Protein AF-A0A2M7Y816-F1 (afdb_monomer)

Mean predicted aligned error: 6.17 Å

Nearest PDB structures (foldseek):
  4cgv-assembly3_C  TM=7.623E-01  e=1.327E+00  Homo sapiens
  3fp4-assembly1_A  TM=4.453E-01  e=4.994E-01  Saccharomyces cerevisiae
  6hpg-assembly1_A  TM=3.744E-01  e=6.551E-01  Arabidopsis thaliana
  6fdp-assembly1_A  TM=3.775E-01  e=1.401E+00  Homo sapiens
  8k17-assembly1_A  TM=4.734E-01  e=5.746E+00  Homo sapiens

pLDDT: mean 91.94, std 7.09, range [52.5, 98.5]

Foldseek 3Di:
DPDFPVVQLVVLQVQLVVCVVVVVLVSNLVSLVSNCVRPVLPLVQSLCVCCVSVNHPHDPDGRPSVVVSVCVVCVVCVVVCCCVVVVDCVLVVVLVVCPPVALDAEDDDPDPPPCSNVVSCVVSYPYD

Sequence (128 aa):
MSRIDEEALAEAYNRGLACEKAGDIDGAARAYAQVLRIDPDDRGGAAVRLAAMGRAPAPDRAPEAYVETLFDQHAEAFDTILVDQLGYRTPEDLRAALAGRGPFARLLDLGCGTGLTGAALADMTAHR

Solvent-accessible surface area (backbone atoms only — not comparable to full-atom values): 7380 Å² total; per-residue (Å²): 128,84,85,63,60,62,67,62,37,50,52,28,46,51,50,16,54,51,22,51,77,71,66,36,58,69,58,16,46,54,22,29,54,50,28,43,70,61,39,75,65,28,51,83,38,38,60,58,54,28,21,76,70,70,75,41,75,71,65,101,58,82,46,66,46,20,51,52,47,52,49,64,75,36,58,90,49,41,68,56,45,41,39,75,72,68,60,59,49,65,38,59,53,52,40,60,74,47,63,90,75,58,75,36,79,64,53,81,74,85,68,98,73,82,55,55,51,48,60,57,44,50,89,41,33,84,36,117

Radius of gyration: 21.6 Å; Cα contacts (8 Å, |Δi|>4): 130; chains: 1; bounding box: 42×38×52 Å

Structure (mmCIF, N/CA/C/O backbone):
data_AF-A0A2M7Y816-F1
#
_entry.id   AF-A0A2M7Y816-F1
#
loop_
_atom_site.group_PDB
_atom_site.id
_atom_site.type_symbol
_atom_site.label_atom_id
_atom_site.label_alt_id
_atom_site.label_comp_id
_atom_site.label_asym_id
_atom_site.label_entity_id
_atom_site.label_seq_id
_atom_site.pdbx_PDB_ins_code
_atom_site.Cartn_x
_atom_site.Cartn_y
_atom_site.Cartn_z
_atom_site.occupancy
_atom_site.B_iso_or_equiv
_atom_site.auth_seq_id
_atom_site.auth_comp_id
_atom_site.auth_asym_id
_atom_site.auth_atom_id
_atom_site.pdbx_PDB_model_num
ATOM 1 N N . MET A 1 1 ? 3.865 -25.016 -8.627 1.00 52.50 1 MET A N 1
ATOM 2 C CA . MET A 1 1 ? 4.291 -23.685 -9.107 1.00 52.50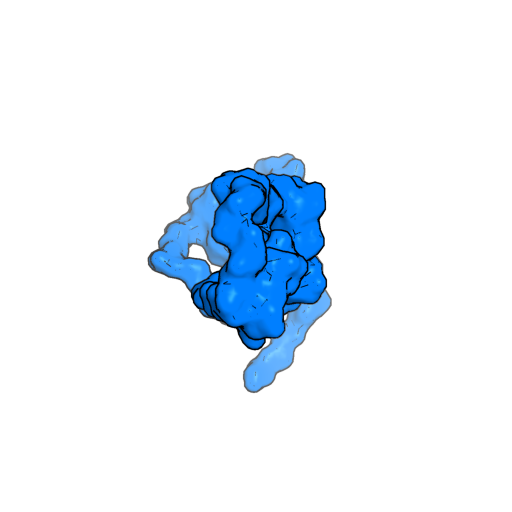 1 MET A CA 1
ATOM 3 C C . MET A 1 1 ? 5.712 -23.813 -9.621 1.00 52.50 1 MET A C 1
ATOM 5 O O . MET A 1 1 ? 6.513 -24.456 -8.952 1.00 52.50 1 MET A O 1
ATOM 9 N N . SER A 1 2 ? 5.994 -23.324 -10.832 1.00 57.56 2 SER A N 1
ATOM 10 C CA . SER A 1 2 ? 7.371 -23.279 -11.344 1.00 57.56 2 SER A CA 1
ATOM 11 C C . SER A 1 2 ? 8.207 -22.424 -10.394 1.00 57.56 2 SER A C 1
ATOM 13 O O . SER A 1 2 ? 7.728 -21.386 -9.940 1.00 57.56 2 SER A O 1
ATOM 15 N N . ARG A 1 3 ? 9.411 -22.875 -10.042 1.00 78.75 3 ARG A N 1
ATOM 16 C CA . ARG A 1 3 ? 10.306 -22.118 -9.165 1.00 78.75 3 ARG A CA 1
ATOM 17 C C . ARG A 1 3 ? 10.803 -20.902 -9.945 1.00 78.75 3 ARG A C 1
ATOM 19 O O . ARG A 1 3 ? 11.583 -21.061 -10.879 1.00 78.75 3 ARG A O 1
ATOM 26 N N . ILE A 1 4 ? 10.293 -19.726 -9.598 1.00 85.69 4 ILE A N 1
ATOM 27 C CA . ILE A 1 4 ? 10.750 -18.458 -10.164 1.00 85.69 4 ILE A CA 1
ATOM 28 C C . ILE A 1 4 ? 12.171 -18.201 -9.664 1.00 85.69 4 ILE A C 1
ATOM 30 O O . ILE A 1 4 ? 12.509 -18.514 -8.522 1.00 85.69 4 ILE A O 1
ATOM 34 N N . ASP A 1 5 ? 13.009 -17.664 -10.543 1.00 92.56 5 ASP A N 1
ATOM 35 C CA . ASP A 1 5 ? 14.321 -17.156 -10.168 1.00 92.56 5 ASP A CA 1
ATOM 36 C C . ASP A 1 5 ? 14.141 -15.794 -9.481 1.00 92.56 5 ASP A C 1
ATOM 38 O O . ASP A 1 5 ? 14.020 -14.758 -10.137 1.00 92.56 5 ASP A O 1
ATOM 42 N N . GLU A 1 6 ? 14.031 -15.821 -8.152 1.00 91.94 6 GLU A N 1
ATOM 43 C CA . GLU A 1 6 ? 13.783 -14.639 -7.318 1.00 91.94 6 GLU A CA 1
ATOM 44 C C . GLU A 1 6 ? 14.915 -13.609 -7.406 1.00 91.94 6 GLU A C 1
ATOM 46 O O . GLU A 1 6 ? 14.655 -12.405 -7.375 1.00 91.94 6 GLU A O 1
ATOM 51 N N . GLU A 1 7 ? 16.162 -14.059 -7.563 1.00 94.94 7 GLU A N 1
ATOM 52 C CA . GLU A 1 7 ? 17.315 -13.168 -7.694 1.00 94.94 7 GLU A CA 1
ATOM 53 C C . GLU A 1 7 ? 17.268 -12.441 -9.040 1.00 94.94 7 GLU A C 1
ATOM 55 O O . GLU A 1 7 ? 17.338 -11.209 -9.084 1.00 94.94 7 GLU A O 1
ATOM 60 N N . ALA A 1 8 ? 17.043 -13.176 -10.135 1.00 95.25 8 ALA A N 1
ATOM 61 C CA . ALA A 1 8 ? 16.895 -12.577 -11.458 1.00 95.25 8 ALA A CA 1
ATOM 62 C C . ALA A 1 8 ? 15.669 -11.652 -11.542 1.00 95.25 8 ALA A C 1
ATOM 64 O O . ALA A 1 8 ? 15.714 -10.617 -12.219 1.00 95.25 8 ALA A O 1
ATOM 65 N N . LEU A 1 9 ? 14.577 -12.006 -10.853 1.00 96.00 9 LEU A N 1
ATOM 66 C CA . LEU A 1 9 ? 13.374 -11.184 -10.746 1.00 96.00 9 LEU A CA 1
ATOM 67 C C . LEU A 1 9 ? 13.679 -9.856 -10.045 1.00 96.00 9 LEU A C 1
ATOM 69 O O . LEU A 1 9 ? 13.395 -8.791 -10.599 1.00 96.00 9 LEU A O 1
ATOM 73 N N . ALA A 1 10 ? 14.289 -9.914 -8.859 1.00 95.62 10 ALA A N 1
ATOM 74 C CA . ALA A 1 10 ? 14.647 -8.734 -8.080 1.00 95.62 10 ALA A CA 1
ATOM 75 C C . ALA A 1 10 ? 15.637 -7.839 -8.837 1.00 95.62 10 ALA A C 1
ATOM 77 O O . ALA A 1 10 ? 15.471 -6.619 -8.878 1.00 95.62 10 ALA A O 1
ATOM 78 N N . GLU A 1 11 ? 16.638 -8.426 -9.493 1.00 97.81 11 GLU A N 1
ATOM 79 C CA . GLU A 1 11 ? 17.608 -7.681 -10.291 1.00 97.81 11 GLU A CA 1
ATOM 80 C C . GLU A 1 11 ? 16.933 -6.962 -11.472 1.00 97.81 11 GLU A C 1
ATOM 82 O O . GLU A 1 11 ? 17.158 -5.769 -11.695 1.00 97.81 11 GLU A O 1
ATOM 87 N N . ALA A 1 12 ? 16.056 -7.652 -12.211 1.00 97.88 12 ALA A N 1
ATOM 88 C CA . ALA A 1 12 ? 15.301 -7.051 -13.307 1.00 97.88 12 ALA A CA 1
ATOM 89 C C . ALA A 1 12 ? 14.394 -5.912 -12.832 1.00 97.88 12 ALA A C 1
ATOM 91 O O . ALA A 1 12 ? 14.366 -4.854 -13.466 1.00 97.88 12 ALA A O 1
ATOM 92 N N . TYR A 1 13 ? 13.713 -6.099 -11.702 1.00 97.69 13 TYR A N 1
ATOM 93 C CA . TYR A 1 13 ? 12.843 -5.082 -11.125 1.00 97.69 13 TYR A CA 1
ATOM 94 C C . TYR A 1 13 ? 13.632 -3.848 -10.672 1.00 97.69 13 TYR A C 1
ATOM 96 O O . TYR A 1 13 ? 13.283 -2.719 -11.019 1.00 97.69 13 TYR A O 1
ATOM 104 N N . ASN A 1 14 ? 14.753 -4.048 -9.973 1.00 98.06 14 ASN A N 1
ATOM 105 C CA . ASN A 1 14 ? 15.618 -2.965 -9.504 1.00 98.06 14 ASN A CA 1
ATOM 106 C C . ASN A 1 14 ? 16.231 -2.164 -10.658 1.00 98.06 14 ASN A C 1
ATOM 108 O O . ASN A 1 14 ? 16.331 -0.939 -10.568 1.00 98.06 14 ASN A O 1
ATOM 112 N N . ARG A 1 15 ? 16.588 -2.820 -11.771 1.00 98.44 15 ARG A N 1
ATOM 113 C CA . ARG A 1 15 ? 16.995 -2.114 -12.998 1.00 98.44 15 ARG A CA 1
ATOM 114 C C . ARG A 1 15 ? 15.866 -1.243 -13.548 1.00 98.44 15 ARG A C 1
ATOM 116 O O . ARG A 1 15 ? 16.128 -0.108 -13.933 1.00 98.44 15 ARG A O 1
ATOM 123 N N . GLY A 1 16 ? 14.626 -1.737 -13.541 1.00 98.25 16 GLY A N 1
ATOM 124 C CA . GLY A 1 16 ? 13.446 -0.958 -13.929 1.00 98.25 16 GLY A CA 1
ATOM 125 C C . GLY A 1 16 ? 13.290 0.311 -13.094 1.00 98.25 16 GLY A C 1
ATOM 126 O O . GLY A 1 16 ? 13.218 1.407 -13.651 1.00 98.25 16 GLY A O 1
ATOM 127 N N . LEU A 1 17 ? 13.358 0.178 -11.767 1.00 97.94 17 LEU A N 1
ATOM 128 C CA . LEU A 1 17 ? 13.292 1.308 -10.833 1.00 97.94 17 LEU A CA 1
ATOM 129 C C . LEU A 1 17 ? 14.425 2.319 -11.049 1.00 97.94 17 LEU A C 1
ATOM 131 O O . LEU A 1 17 ? 14.197 3.530 -11.017 1.00 97.94 17 LEU A O 1
ATOM 135 N N . ALA A 1 18 ? 15.650 1.840 -11.273 1.00 98.44 18 ALA A N 1
ATOM 136 C CA . ALA A 1 18 ? 16.799 2.705 -11.521 1.00 98.44 18 ALA A CA 1
ATOM 137 C C . ALA A 1 18 ? 16.633 3.511 -12.819 1.00 98.44 18 ALA A C 1
ATOM 139 O O . ALA A 1 18 ? 16.882 4.718 -12.823 1.00 98.44 18 ALA A O 1
ATOM 140 N N . CYS A 1 19 ? 16.166 2.871 -13.895 1.00 98.38 19 CYS A N 1
ATOM 141 C CA . CYS A 1 19 ? 15.868 3.536 -15.162 1.00 98.38 19 CYS A CA 1
ATOM 142 C C . CYS A 1 19 ? 14.730 4.560 -15.025 1.00 98.38 19 CYS A C 1
ATOM 144 O O . CYS A 1 19 ? 14.888 5.683 -15.501 1.00 98.38 19 CYS A O 1
ATOM 146 N N . GLU A 1 20 ? 13.634 4.230 -14.324 1.00 96.88 20 GLU A N 1
ATOM 147 C CA . GLU A 1 20 ? 12.547 5.184 -14.039 1.00 96.88 20 GLU A CA 1
ATOM 148 C C . GLU A 1 20 ? 13.078 6.427 -13.321 1.00 96.88 20 GLU A C 1
ATOM 150 O O . GLU A 1 20 ? 12.828 7.556 -13.745 1.00 96.88 20 GLU A O 1
ATOM 155 N N . LYS A 1 21 ? 13.866 6.224 -12.260 1.00 97.00 21 LYS A N 1
ATOM 156 C CA . LYS A 1 21 ? 14.454 7.314 -11.476 1.00 97.00 21 LYS A CA 1
ATOM 157 C C . LYS A 1 21 ? 15.414 8.177 -12.300 1.00 97.00 21 LYS A C 1
ATOM 159 O O . LYS A 1 21 ? 15.538 9.370 -12.035 1.00 97.00 21 LYS A O 1
ATOM 164 N N . ALA A 1 22 ? 16.089 7.584 -13.283 1.00 97.38 22 ALA A N 1
ATOM 165 C CA . ALA A 1 22 ? 16.970 8.283 -14.215 1.00 97.38 22 ALA A CA 1
ATOM 166 C C . ALA A 1 22 ? 16.224 8.962 -15.383 1.00 97.38 22 ALA A C 1
ATOM 168 O O . ALA A 1 22 ? 16.850 9.683 -16.157 1.00 97.38 22 ALA A O 1
ATOM 169 N N . GLY A 1 23 ? 14.912 8.740 -15.532 1.00 96.69 23 GLY A N 1
ATOM 170 C CA . GLY A 1 23 ? 14.121 9.226 -16.666 1.00 96.69 23 GLY A CA 1
ATOM 171 C C . GLY A 1 23 ? 14.314 8.432 -17.966 1.00 96.69 23 GLY A C 1
ATOM 172 O O . GLY A 1 23 ? 13.781 8.829 -19.002 1.00 96.69 23 GLY A O 1
ATOM 173 N N . ASP A 1 24 ? 15.039 7.309 -17.937 1.00 97.88 24 ASP A N 1
ATOM 174 C CA . ASP A 1 24 ? 15.189 6.400 -19.080 1.00 97.88 24 ASP A CA 1
ATOM 175 C C . ASP A 1 24 ? 13.962 5.483 -19.186 1.00 97.88 24 ASP A C 1
ATOM 177 O O . ASP A 1 24 ? 13.967 4.323 -18.763 1.00 97.88 24 ASP A O 1
ATOM 181 N N . ILE A 1 25 ? 12.881 6.027 -19.746 1.00 97.56 25 ILE A N 1
ATOM 182 C CA . ILE A 1 25 ? 11.593 5.328 -19.866 1.00 97.56 25 ILE A CA 1
ATOM 183 C C . ILE A 1 25 ? 11.702 4.070 -20.735 1.00 97.56 25 ILE A C 1
ATOM 185 O O . ILE A 1 25 ? 11.066 3.056 -20.445 1.00 97.56 25 ILE A O 1
ATOM 189 N N . ASP A 1 26 ? 12.526 4.089 -21.783 1.00 97.56 26 ASP A N 1
ATOM 190 C CA . ASP A 1 26 ? 12.683 2.926 -22.659 1.00 97.56 26 ASP A CA 1
ATOM 191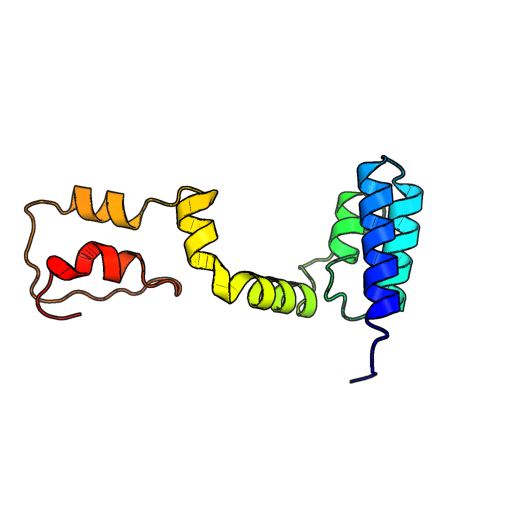 C C . ASP A 1 26 ? 13.522 1.827 -21.993 1.00 97.56 26 ASP A C 1
ATOM 193 O O . ASP A 1 26 ? 13.231 0.640 -22.162 1.00 97.56 26 ASP A O 1
ATOM 197 N N . GLY A 1 27 ? 14.538 2.198 -21.207 1.00 98.06 27 GLY A N 1
ATOM 198 C CA . GLY A 1 27 ? 15.265 1.272 -20.338 1.00 98.06 27 GLY A CA 1
ATOM 199 C C . GLY A 1 27 ? 14.366 0.635 -19.287 1.00 98.06 27 GLY A C 1
ATOM 200 O O . GLY A 1 27 ? 14.363 -0.592 -19.151 1.00 98.06 27 GLY A O 1
ATOM 201 N N . ALA A 1 28 ? 13.536 1.443 -18.625 1.00 98.44 28 ALA A N 1
ATOM 202 C CA . ALA A 1 28 ? 12.562 0.966 -17.652 1.00 98.44 28 ALA A CA 1
ATOM 203 C C . ALA A 1 28 ? 11.581 -0.022 -18.296 1.00 98.44 28 ALA A C 1
ATOM 205 O O . ALA A 1 28 ? 11.385 -1.125 -17.787 1.00 98.44 28 ALA A O 1
ATOM 206 N N . ALA A 1 29 ? 11.037 0.311 -19.470 1.00 98.19 29 ALA A N 1
ATOM 207 C CA . ALA A 1 29 ? 10.108 -0.558 -20.184 1.00 98.19 29 ALA A CA 1
ATOM 208 C C . ALA A 1 29 ? 10.723 -1.917 -20.554 1.00 98.19 29 ALA A C 1
ATOM 210 O O . ALA A 1 29 ? 10.088 -2.955 -20.364 1.00 98.19 29 ALA A O 1
ATOM 211 N N . ARG A 1 30 ? 11.979 -1.942 -21.025 1.00 98.31 30 ARG A N 1
ATOM 212 C CA . ARG A 1 30 ? 12.693 -3.202 -21.303 1.00 98.31 30 ARG A CA 1
ATOM 213 C C . ARG A 1 30 ? 12.900 -4.034 -20.037 1.00 98.31 30 ARG A C 1
ATOM 215 O O . ARG A 1 30 ? 12.736 -5.252 -20.079 1.00 98.31 30 ARG A O 1
ATOM 222 N N . ALA A 1 31 ? 13.243 -3.392 -18.923 1.00 98.50 31 ALA A N 1
ATOM 223 C CA . ALA A 1 31 ? 13.440 -4.073 -17.650 1.00 98.50 31 ALA A CA 1
ATOM 224 C C . ALA A 1 31 ? 12.128 -4.648 -17.088 1.00 98.50 31 ALA A C 1
ATOM 226 O O . ALA A 1 31 ? 12.103 -5.797 -16.664 1.00 98.50 31 ALA A O 1
ATOM 227 N N . TYR A 1 32 ? 11.010 -3.927 -17.162 1.00 98.31 32 TYR A N 1
ATOM 228 C CA . TYR A 1 32 ? 9.720 -4.474 -16.724 1.00 98.31 32 TYR A CA 1
ATOM 229 C C . TYR A 1 32 ? 9.162 -5.540 -17.665 1.00 98.31 32 TYR A C 1
ATOM 231 O O . TYR A 1 32 ? 8.565 -6.509 -17.203 1.00 98.31 32 TYR A O 1
ATOM 239 N N . ALA A 1 33 ? 9.424 -5.447 -18.971 1.00 97.56 33 ALA A N 1
ATOM 240 C CA . ALA A 1 33 ? 9.138 -6.551 -19.882 1.00 97.56 33 ALA A CA 1
ATOM 241 C C . ALA A 1 33 ? 9.939 -7.810 -19.499 1.00 97.56 33 ALA A C 1
ATOM 243 O O . ALA A 1 33 ? 9.414 -8.915 -19.576 1.00 97.56 33 ALA A O 1
ATOM 244 N N . GLN A 1 34 ? 11.188 -7.659 -19.036 1.00 97.88 34 GLN A N 1
ATOM 245 C CA . GLN A 1 34 ? 11.969 -8.770 -18.484 1.00 97.88 34 GLN A CA 1
ATOM 246 C C . GLN A 1 34 ? 11.312 -9.370 -17.239 1.00 97.88 34 GLN A C 1
ATOM 248 O O . GLN A 1 34 ? 11.229 -10.593 -17.148 1.00 97.88 34 GLN A O 1
ATOM 253 N N . VAL A 1 35 ? 10.844 -8.528 -16.311 1.00 98.00 35 VAL A N 1
ATOM 254 C CA . VAL A 1 35 ? 10.130 -8.963 -15.100 1.00 98.00 35 VAL A CA 1
ATOM 255 C C . VAL A 1 35 ? 8.945 -9.850 -15.475 1.00 98.00 35 VAL A C 1
ATOM 257 O O . VAL A 1 35 ? 8.883 -10.977 -15.002 1.00 98.00 35 VAL A O 1
ATOM 260 N N . LEU A 1 36 ? 8.094 -9.419 -16.411 1.00 96.69 36 LEU A N 1
ATOM 261 C CA . LEU A 1 36 ? 6.927 -10.194 -16.860 1.00 96.69 36 LEU A CA 1
ATOM 262 C C . LEU A 1 36 ? 7.282 -11.523 -17.549 1.00 96.69 36 LEU A C 1
ATOM 264 O O . LEU A 1 36 ? 6.463 -12.436 -17.599 1.00 96.69 36 LEU A O 1
ATOM 268 N N . ARG A 1 37 ? 8.496 -11.660 -18.101 1.00 96.38 37 ARG A N 1
ATOM 269 C CA . ARG A 1 37 ? 8.968 -12.950 -18.635 1.00 96.38 37 ARG A CA 1
ATOM 270 C C . ARG A 1 37 ? 9.445 -13.902 -17.542 1.00 96.38 37 ARG A C 1
ATOM 272 O O . ARG A 1 37 ? 9.393 -15.109 -17.757 1.00 96.38 37 ARG A O 1
ATOM 279 N N . ILE A 1 38 ? 9.982 -13.369 -16.444 1.00 96.44 38 ILE A N 1
ATOM 280 C CA . ILE A 1 38 ? 10.483 -14.150 -15.303 1.00 96.44 38 ILE A CA 1
ATOM 281 C C . ILE A 1 38 ? 9.316 -14.548 -14.393 1.00 96.44 38 ILE A C 1
ATOM 283 O O . ILE A 1 38 ? 9.228 -15.705 -13.989 1.00 96.44 38 ILE A O 1
ATOM 287 N N . ASP A 1 39 ? 8.411 -13.607 -14.125 1.00 96.31 39 ASP A N 1
ATOM 288 C CA . ASP A 1 39 ? 7.181 -13.809 -13.370 1.00 96.31 39 ASP A CA 1
ATOM 289 C C . ASP A 1 39 ? 5.946 -13.398 -14.197 1.00 96.31 39 ASP A C 1
ATOM 291 O O . ASP A 1 39 ? 5.519 -12.241 -14.148 1.00 96.31 39 ASP A O 1
ATOM 295 N N . PRO A 1 40 ? 5.352 -14.341 -14.952 1.00 94.44 40 PRO A N 1
ATOM 296 C CA . PRO A 1 40 ? 4.133 -14.092 -15.720 1.00 94.44 40 PRO A CA 1
ATOM 297 C C . PRO A 1 40 ? 2.887 -13.810 -14.871 1.00 94.44 40 PRO A C 1
ATOM 299 O O . PRO A 1 40 ? 1.929 -13.254 -15.404 1.00 94.44 40 PRO A O 1
ATOM 302 N N . ASP A 1 41 ? 2.883 -14.179 -13.583 1.00 94.44 41 ASP A N 1
ATOM 303 C CA . ASP A 1 41 ? 1.769 -13.866 -12.671 1.00 94.44 41 ASP A CA 1
ATOM 304 C C . ASP A 1 41 ? 1.800 -12.388 -12.233 1.00 94.44 41 ASP A C 1
ATOM 306 O O . ASP A 1 41 ? 0.835 -11.882 -11.661 1.00 94.44 41 ASP A O 1
ATOM 310 N N . ASP A 1 42 ? 2.907 -11.696 -12.521 1.00 95.06 42 ASP A N 1
ATOM 311 C CA . ASP A 1 42 ? 3.147 -10.284 -12.244 1.00 95.06 42 ASP A CA 1
ATOM 312 C C . ASP A 1 42 ? 3.018 -9.898 -10.760 1.00 95.06 42 ASP A C 1
ATOM 314 O O . ASP A 1 42 ? 2.402 -8.887 -10.426 1.00 95.06 42 ASP A O 1
ATOM 318 N N . ARG A 1 43 ? 3.638 -10.653 -9.838 1.00 94.12 43 ARG A N 1
ATOM 319 C CA . ARG A 1 43 ? 3.616 -10.330 -8.390 1.00 94.12 43 ARG A CA 1
ATOM 320 C C . ARG A 1 43 ? 4.185 -8.949 -8.072 1.00 94.12 43 ARG A C 1
ATOM 322 O O . ARG A 1 43 ? 3.823 -8.344 -7.071 1.00 94.12 43 ARG A O 1
ATOM 329 N N . GLY A 1 44 ? 5.080 -8.444 -8.919 1.00 93.25 44 GLY A N 1
ATOM 330 C CA . GLY A 1 44 ? 5.680 -7.118 -8.777 1.00 93.25 44 GLY A CA 1
ATOM 331 C C . GLY A 1 44 ? 4.860 -5.968 -9.376 1.00 93.25 44 GLY A C 1
ATOM 332 O O . GLY A 1 44 ? 5.262 -4.812 -9.223 1.00 93.25 44 GLY A O 1
ATOM 333 N N . GLY A 1 45 ? 3.764 -6.238 -10.091 1.00 95.56 45 GLY A N 1
ATOM 334 C CA . GLY A 1 45 ? 2.952 -5.202 -10.743 1.00 95.56 45 GLY A CA 1
ATOM 335 C C . GLY A 1 45 ? 3.675 -4.454 -11.873 1.00 95.56 45 GLY A C 1
ATOM 336 O O . GLY A 1 45 ? 3.426 -3.268 -12.112 1.00 95.56 45 GLY A O 1
ATOM 337 N N . ALA A 1 46 ? 4.596 -5.116 -12.571 1.00 96.88 46 ALA A N 1
ATOM 338 C CA . ALA A 1 46 ? 5.316 -4.581 -13.718 1.00 96.88 46 ALA A CA 1
ATOM 339 C C . ALA A 1 46 ? 4.377 -4.165 -14.862 1.00 96.88 46 ALA A C 1
ATOM 341 O O . ALA A 1 46 ? 4.657 -3.170 -15.536 1.00 96.88 46 ALA A O 1
ATOM 342 N N . ALA A 1 47 ? 3.240 -4.845 -15.060 1.00 96.25 47 ALA A N 1
ATOM 343 C CA . ALA A 1 47 ? 2.249 -4.442 -16.059 1.00 96.25 47 ALA A CA 1
ATOM 344 C C . ALA A 1 47 ? 1.623 -3.076 -15.729 1.00 96.25 47 ALA A C 1
ATOM 346 O O . ALA A 1 47 ? 1.459 -2.237 -16.617 1.00 96.25 47 ALA A O 1
ATOM 347 N N . VAL A 1 48 ? 1.345 -2.809 -14.447 1.00 95.62 48 VAL A N 1
ATOM 348 C CA . VAL A 1 48 ? 0.817 -1.513 -13.983 1.00 95.62 48 VAL A CA 1
ATOM 349 C C . VAL A 1 48 ? 1.841 -0.400 -14.214 1.00 95.62 48 VAL A C 1
ATOM 351 O O . VAL A 1 48 ? 1.489 0.674 -14.705 1.00 95.62 48 VAL A O 1
ATOM 354 N N . ARG A 1 49 ? 3.124 -0.663 -13.940 1.00 96.06 49 ARG A N 1
ATOM 355 C CA . ARG A 1 49 ? 4.210 0.295 -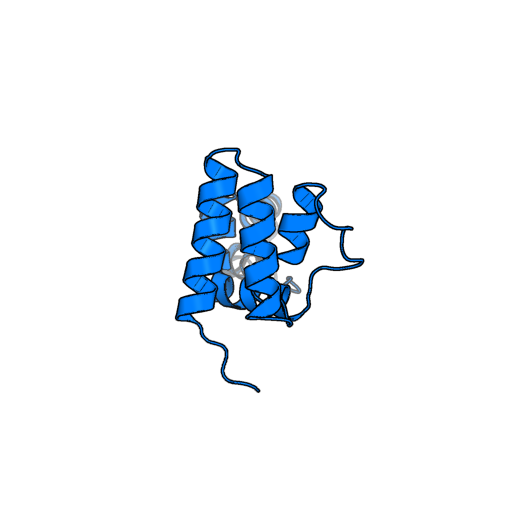14.207 1.00 96.06 49 ARG A CA 1
ATOM 356 C C . ARG A 1 49 ? 4.371 0.598 -15.695 1.00 96.06 49 ARG A C 1
ATOM 358 O O . ARG A 1 49 ? 4.472 1.762 -16.080 1.00 96.06 49 ARG A O 1
ATOM 365 N N . LEU A 1 50 ? 4.340 -0.428 -16.548 1.00 97.19 50 LEU A N 1
ATOM 366 C CA . LEU A 1 50 ? 4.379 -0.262 -18.005 1.00 97.19 50 LEU A CA 1
ATOM 367 C C . LEU A 1 50 ? 3.206 0.578 -18.521 1.00 97.19 50 LEU A C 1
ATOM 369 O O . LEU A 1 50 ? 3.405 1.440 -19.382 1.00 97.19 50 LEU A O 1
ATOM 373 N N . ALA A 1 51 ? 2.008 0.371 -17.974 1.00 96.44 51 ALA A N 1
ATOM 374 C CA . ALA A 1 51 ? 0.838 1.174 -18.301 1.00 96.44 51 ALA A CA 1
ATOM 375 C C . ALA A 1 51 ? 0.983 2.638 -17.863 1.00 96.44 51 ALA A C 1
ATOM 377 O O . ALA A 1 51 ? 0.723 3.541 -18.658 1.00 96.44 51 ALA A O 1
ATOM 378 N N . ALA A 1 52 ? 1.471 2.887 -16.643 1.00 94.69 52 ALA A N 1
ATOM 379 C CA . ALA A 1 52 ? 1.711 4.238 -16.129 1.00 94.69 52 ALA A CA 1
ATOM 380 C C . ALA A 1 52 ? 2.729 5.029 -16.975 1.00 94.69 52 ALA A C 1
ATOM 382 O O . ALA A 1 52 ? 2.626 6.248 -17.093 1.00 94.69 52 ALA A O 1
ATOM 383 N N . MET A 1 53 ? 3.676 4.337 -17.615 1.00 95.31 53 MET A N 1
ATOM 384 C CA . MET A 1 53 ? 4.638 4.927 -18.555 1.00 95.31 53 MET A CA 1
ATOM 385 C C . MET A 1 53 ? 4.112 5.059 -19.998 1.00 95.31 53 MET A C 1
ATOM 387 O O . MET A 1 53 ? 4.847 5.502 -20.882 1.00 95.31 53 MET A O 1
ATOM 391 N N . GLY A 1 54 ? 2.874 4.638 -20.284 1.00 95.81 54 GLY A N 1
ATOM 392 C CA . GLY A 1 54 ? 2.321 4.614 -21.643 1.00 95.81 54 GLY A CA 1
ATOM 393 C C . GLY A 1 54 ? 3.042 3.634 -22.578 1.00 95.81 54 GLY A C 1
ATOM 394 O O . GLY A 1 54 ? 3.108 3.855 -23.787 1.00 95.81 54 GLY A O 1
ATOM 395 N N . ARG A 1 55 ? 3.647 2.577 -22.021 1.00 96.25 55 ARG A N 1
ATOM 396 C CA . ARG A 1 55 ? 4.418 1.550 -22.746 1.00 96.25 55 ARG A CA 1
ATOM 397 C C . ARG A 1 55 ? 3.675 0.217 -22.873 1.00 96.25 55 ARG A C 1
ATOM 399 O O . ARG A 1 55 ? 4.127 -0.660 -23.601 1.00 96.25 55 ARG A O 1
ATOM 406 N N . ALA A 1 56 ? 2.526 0.093 -22.216 1.00 95.00 56 ALA A N 1
ATOM 407 C CA . ALA A 1 56 ? 1.564 -0.994 -22.361 1.00 95.00 56 ALA A CA 1
ATOM 408 C C . ALA A 1 56 ? 0.139 -0.451 -22.132 1.00 95.00 56 ALA A C 1
ATOM 410 O O . ALA A 1 56 ? -0.010 0.618 -21.535 1.00 95.00 56 ALA A O 1
ATOM 411 N N . PRO A 1 57 ? -0.917 -1.142 -22.594 1.00 94.94 57 PRO A N 1
ATOM 412 C CA . PRO A 1 57 ? -2.274 -0.827 -22.162 1.00 94.94 57 PRO A CA 1
ATOM 413 C C . PRO A 1 57 ? -2.417 -1.033 -20.649 1.00 94.94 57 PRO A C 1
ATOM 415 O O . PRO A 1 57 ? -1.792 -1.925 -20.074 1.00 94.94 57 PRO A O 1
ATOM 418 N N . ALA A 1 58 ? -3.260 -0.222 -20.010 1.00 93.94 58 ALA A N 1
ATOM 419 C CA . ALA A 1 58 ? -3.650 -0.466 -18.628 1.00 93.94 58 ALA A CA 1
ATOM 420 C C . ALA A 1 58 ? -4.441 -1.780 -18.545 1.00 93.94 58 ALA A C 1
ATOM 422 O O . ALA A 1 58 ? -5.331 -1.987 -19.375 1.00 93.94 58 ALA A O 1
ATOM 423 N N . PRO A 1 59 ? -4.132 -2.668 -17.585 1.00 90.69 59 PRO A N 1
ATOM 424 C CA . PRO A 1 59 ? -4.945 -3.853 -17.384 1.00 90.69 59 PRO A CA 1
ATOM 425 C C . PRO A 1 59 ? -6.320 -3.442 -16.838 1.00 90.69 59 PRO A C 1
ATOM 427 O O . PRO A 1 59 ? -6.428 -2.466 -16.095 1.00 90.69 59 PRO A O 1
ATOM 430 N N . ASP A 1 60 ? -7.364 -4.210 -17.163 1.00 92.75 60 ASP A N 1
ATOM 431 C CA . ASP A 1 60 ? -8.737 -3.941 -16.695 1.00 92.75 60 ASP A CA 1
ATOM 432 C C . ASP A 1 60 ? -8.839 -3.901 -15.160 1.00 92.75 60 ASP A C 1
ATOM 434 O O . ASP A 1 60 ? -9.692 -3.223 -14.587 1.00 92.75 60 ASP A O 1
ATOM 438 N N . ARG A 1 61 ? -7.948 -4.636 -14.487 1.00 92.31 61 ARG A N 1
ATOM 439 C CA . ARG A 1 61 ? -7.737 -4.627 -13.040 1.00 92.31 61 ARG A CA 1
ATOM 440 C C . ARG A 1 61 ? -6.277 -4.935 -12.724 1.00 92.31 61 ARG A C 1
ATOM 442 O O . ARG A 1 61 ? -5.584 -5.547 -13.535 1.00 92.31 61 ARG A O 1
ATOM 449 N N . ALA A 1 62 ? -5.823 -4.555 -11.533 1.00 91.00 62 ALA A N 1
ATOM 450 C CA . ALA A 1 62 ? -4.521 -4.988 -11.037 1.00 91.00 62 ALA A CA 1
ATOM 451 C C . ALA A 1 62 ? -4.431 -6.534 -11.022 1.00 91.00 62 ALA A C 1
ATOM 453 O O . ALA A 1 62 ? -5.434 -7.183 -10.698 1.00 91.00 62 ALA A O 1
ATOM 454 N N . PRO A 1 63 ? -3.271 -7.130 -11.365 1.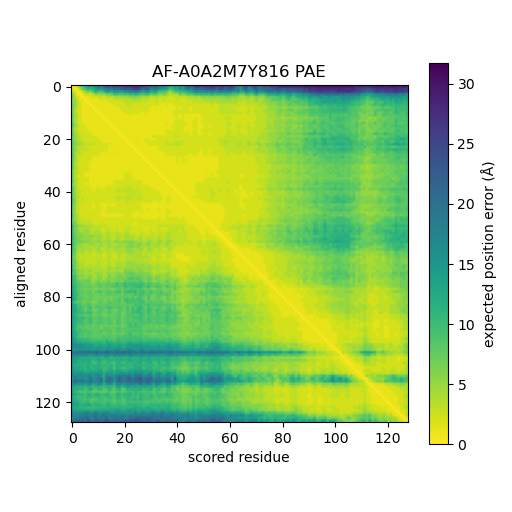00 92.31 63 PRO A N 1
ATOM 455 C CA . PRO A 1 63 ? -3.072 -8.575 -11.264 1.00 92.31 63 PRO A CA 1
ATOM 456 C C . PRO A 1 63 ? -3.361 -9.088 -9.849 1.00 92.31 63 PRO A C 1
ATOM 458 O O . PRO A 1 63 ? -2.988 -8.445 -8.870 1.00 92.31 63 PRO A O 1
ATOM 461 N N . GLU A 1 64 ? -4.002 -10.252 -9.724 1.00 94.06 64 GLU A N 1
ATOM 462 C CA . GLU A 1 64 ? -4.360 -10.809 -8.408 1.00 94.06 64 GLU A CA 1
ATOM 463 C C . GLU A 1 64 ? -3.121 -11.060 -7.546 1.00 94.06 64 GLU A C 1
ATOM 465 O O . GLU A 1 64 ? -3.086 -10.642 -6.393 1.00 94.06 64 GLU A O 1
ATOM 470 N N . ALA A 1 65 ? -2.069 -11.636 -8.134 1.00 92.69 65 ALA A N 1
ATOM 471 C CA . ALA A 1 65 ? -0.821 -11.916 -7.433 1.00 92.69 65 ALA A CA 1
ATOM 472 C C . ALA A 1 65 ? -0.084 -10.635 -6.999 1.00 92.69 65 ALA A C 1
ATOM 474 O O . ALA A 1 65 ? 0.587 -10.628 -5.967 1.00 92.69 65 ALA A O 1
ATOM 475 N N . TYR A 1 66 ? -0.229 -9.541 -7.759 1.00 93.81 66 TYR A N 1
ATOM 476 C CA . TYR A 1 66 ? 0.282 -8.228 -7.363 1.00 93.81 66 TYR A CA 1
ATOM 477 C C . TYR A 1 66 ? -0.452 -7.697 -6.132 1.00 93.81 66 TYR A C 1
ATOM 479 O O . TYR A 1 66 ? 0.181 -7.240 -5.183 1.00 93.81 66 TYR A O 1
ATOM 487 N N . VAL A 1 67 ? -1.786 -7.780 -6.135 1.00 93.06 67 VAL A N 1
ATOM 488 C CA . VAL A 1 67 ? -2.610 -7.348 -5.002 1.00 93.06 67 VAL A CA 1
ATOM 489 C C . VAL A 1 67 ? -2.274 -8.171 -3.761 1.00 93.06 67 VAL A C 1
ATOM 491 O O . VAL A 1 67 ? -1.973 -7.586 -2.729 1.00 93.06 67 VAL A O 1
ATOM 494 N N . GLU A 1 68 ? -2.253 -9.499 -3.860 1.00 93.12 68 GLU A N 1
ATOM 495 C CA . GLU A 1 68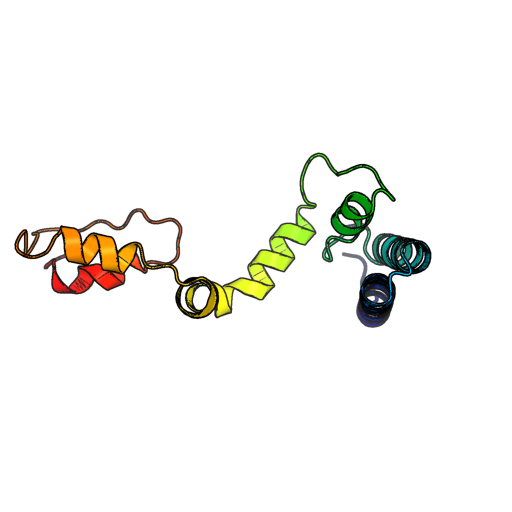 ? -1.905 -10.392 -2.746 1.00 93.12 68 GLU A CA 1
ATOM 496 C C . GLU A 1 68 ? -0.528 -10.050 -2.157 1.00 93.12 68 GLU A C 1
ATOM 498 O O . GLU A 1 68 ? -0.416 -9.775 -0.965 1.00 93.12 68 GLU A O 1
ATOM 503 N N . THR A 1 69 ? 0.493 -9.924 -3.012 1.00 91.00 69 THR A N 1
ATOM 504 C CA . THR A 1 69 ? 1.859 -9.583 -2.582 1.00 91.00 69 THR A CA 1
ATOM 505 C C . THR A 1 69 ? 1.919 -8.224 -1.878 1.00 91.00 69 THR A C 1
ATOM 507 O O . THR A 1 69 ? 2.605 -8.087 -0.866 1.00 91.00 69 THR A O 1
ATOM 510 N N . LEU A 1 70 ? 1.201 -7.212 -2.382 1.00 89.31 70 LEU A N 1
ATOM 511 C CA . LEU A 1 70 ? 1.129 -5.901 -1.732 1.00 89.31 70 LEU A CA 1
ATOM 512 C C . LEU A 1 70 ? 0.469 -5.979 -0.354 1.00 89.31 70 LEU A C 1
ATOM 514 O O . LEU A 1 70 ? 0.956 -5.358 0.589 1.00 89.31 70 LEU A O 1
ATOM 518 N N . PHE A 1 71 ? -0.637 -6.715 -0.232 1.00 88.06 71 PHE A N 1
ATOM 519 C CA . PHE A 1 71 ? -1.314 -6.883 1.050 1.00 88.06 71 PHE A CA 1
ATOM 520 C C . PHE A 1 71 ? -0.407 -7.593 2.057 1.00 88.06 71 PHE A C 1
ATOM 522 O O . PHE A 1 71 ? -0.244 -7.089 3.165 1.00 88.06 71 PHE A O 1
ATOM 529 N N . ASP A 1 72 ? 0.252 -8.680 1.658 1.00 89.06 72 ASP A N 1
ATOM 530 C CA . ASP A 1 72 ? 1.154 -9.436 2.531 1.00 89.06 72 ASP A CA 1
ATOM 531 C C . ASP A 1 72 ? 2.349 -8.596 3.003 1.00 89.06 72 ASP A C 1
ATOM 533 O O . ASP A 1 72 ? 2.680 -8.591 4.188 1.00 89.06 72 ASP A O 1
ATOM 537 N N . GLN A 1 73 ? 2.973 -7.828 2.102 1.00 87.62 73 GLN A N 1
ATOM 538 C CA . GLN A 1 73 ? 4.115 -6.967 2.438 1.00 87.62 73 GLN A CA 1
ATOM 539 C C . GLN A 1 73 ? 3.758 -5.838 3.409 1.00 87.62 73 GLN A C 1
ATOM 541 O O . GLN A 1 73 ? 4.618 -5.373 4.159 1.00 87.62 73 GLN A O 1
ATOM 546 N N . HIS A 1 74 ? 2.510 -5.371 3.382 1.00 85.75 74 HIS A N 1
ATOM 547 C CA . HIS A 1 74 ? 2.061 -4.255 4.206 1.00 85.75 74 HIS A CA 1
ATOM 548 C C . HIS A 1 74 ? 1.276 -4.680 5.447 1.00 85.75 74 HIS A C 1
ATOM 550 O O . HIS A 1 74 ? 1.115 -3.848 6.337 1.00 85.75 74 HIS A O 1
ATOM 556 N N . ALA A 1 75 ? 0.830 -5.935 5.549 1.00 88.19 75 ALA A N 1
ATOM 557 C CA . ALA A 1 75 ? -0.061 -6.403 6.609 1.00 88.19 75 ALA A CA 1
ATOM 558 C C . ALA A 1 75 ? 0.470 -6.113 8.022 1.00 88.19 75 ALA A C 1
ATOM 560 O O . ALA A 1 75 ? -0.259 -5.564 8.845 1.00 88.19 75 ALA A O 1
ATOM 561 N N . GLU A 1 76 ? 1.743 -6.416 8.300 1.00 87.00 76 GLU A N 1
ATOM 562 C CA . GLU A 1 76 ? 2.328 -6.221 9.638 1.00 87.00 76 GLU A CA 1
ATOM 563 C C . GLU A 1 76 ? 2.487 -4.744 10.028 1.00 87.00 76 GLU A C 1
ATOM 565 O O . GLU A 1 76 ? 2.446 -4.406 11.209 1.00 87.00 76 GLU A O 1
ATOM 570 N N . ALA A 1 77 ? 2.668 -3.856 9.048 1.00 89.00 77 ALA A N 1
ATOM 571 C CA . ALA A 1 77 ? 2.932 -2.434 9.269 1.00 89.00 77 ALA A CA 1
ATOM 572 C C . ALA A 1 77 ? 1.729 -1.536 8.937 1.00 89.00 77 ALA A C 1
ATOM 574 O O . ALA A 1 77 ? 1.851 -0.310 8.996 1.00 89.00 77 ALA A O 1
ATOM 575 N N . PHE A 1 78 ? 0.587 -2.121 8.561 1.00 89.94 78 PHE A N 1
ATOM 576 C CA . PHE A 1 78 ? -0.538 -1.393 7.982 1.00 89.94 78 PHE A CA 1
ATOM 577 C C . PHE A 1 78 ? -1.051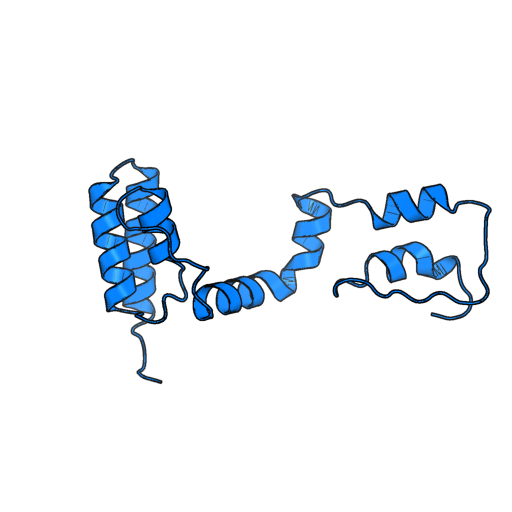 -0.294 8.913 1.00 89.94 78 PHE A C 1
ATOM 579 O O . PHE A 1 78 ? -1.128 0.865 8.507 1.00 89.94 78 PHE A O 1
ATOM 586 N N . ASP A 1 79 ? -1.323 -0.636 10.173 1.00 89.19 79 ASP A N 1
ATOM 587 C CA . ASP A 1 79 ? -1.861 0.306 11.157 1.00 89.19 79 ASP A CA 1
ATOM 588 C C . ASP A 1 79 ? -0.877 1.446 11.448 1.00 89.19 79 ASP A C 1
ATOM 590 O O . ASP A 1 79 ? -1.273 2.609 11.502 1.00 89.19 79 ASP A O 1
ATOM 594 N N . THR A 1 80 ? 0.419 1.135 11.557 1.00 89.62 80 THR A N 1
ATOM 595 C CA . THR A 1 80 ? 1.482 2.134 11.743 1.00 89.62 80 THR A CA 1
ATOM 596 C C . THR A 1 80 ? 1.569 3.082 10.552 1.00 89.62 80 THR A C 1
ATOM 598 O O . THR A 1 80 ? 1.630 4.293 10.734 1.00 89.62 80 THR A O 1
ATOM 601 N N . ILE A 1 81 ? 1.547 2.569 9.320 1.00 91.19 81 ILE A N 1
ATOM 602 C CA . ILE A 1 81 ? 1.555 3.419 8.121 1.00 91.19 81 ILE A CA 1
ATOM 603 C C . ILE A 1 81 ? 0.306 4.308 8.106 1.00 91.19 81 ILE A C 1
ATOM 605 O O . ILE A 1 81 ? 0.406 5.516 7.881 1.00 91.19 81 ILE A O 1
ATOM 609 N N . LEU A 1 82 ? -0.863 3.725 8.372 1.00 91.44 82 LEU A N 1
ATOM 610 C CA . LEU A 1 82 ? -2.143 4.418 8.322 1.00 91.44 82 LEU A CA 1
ATOM 611 C C . LEU A 1 82 ? -2.213 5.563 9.344 1.00 91.44 82 LEU A C 1
ATOM 613 O O . LEU A 1 82 ? -2.591 6.679 8.986 1.00 91.44 82 LEU A O 1
ATOM 617 N N . VAL A 1 83 ? -1.816 5.314 10.592 1.00 92.62 83 VAL A N 1
ATOM 618 C CA . VAL A 1 83 ? -1.878 6.304 11.678 1.00 92.62 83 VAL A CA 1
ATOM 619 C C . VAL A 1 83 ? -0.691 7.268 11.629 1.00 92.62 83 VAL A C 1
ATOM 621 O O . VAL A 1 83 ? -0.894 8.480 11.556 1.00 92.62 83 VAL A O 1
ATOM 624 N N . ASP A 1 84 ? 0.543 6.758 11.609 1.00 92.88 84 ASP A N 1
ATOM 625 C CA . ASP A 1 84 ? 1.738 7.581 11.840 1.00 92.88 84 ASP A CA 1
ATOM 626 C C . ASP A 1 84 ? 2.238 8.284 10.573 1.00 92.88 84 ASP A C 1
ATOM 628 O O . ASP A 1 84 ? 2.762 9.396 10.652 1.00 92.88 84 ASP A O 1
ATOM 632 N N . GLN A 1 85 ? 2.095 7.662 9.397 1.00 93.56 85 GLN A N 1
ATOM 633 C CA . GLN A 1 85 ? 2.599 8.234 8.139 1.00 93.56 85 GLN A CA 1
ATOM 634 C C . GLN A 1 85 ? 1.510 8.963 7.354 1.00 93.56 85 GLN A C 1
ATOM 636 O O . GLN A 1 85 ? 1.755 10.042 6.815 1.00 93.56 85 GLN A O 1
ATOM 641 N N . LEU A 1 86 ? 0.311 8.381 7.282 1.00 93.94 86 LEU A N 1
ATOM 642 C CA . LEU A 1 86 ? -0.815 8.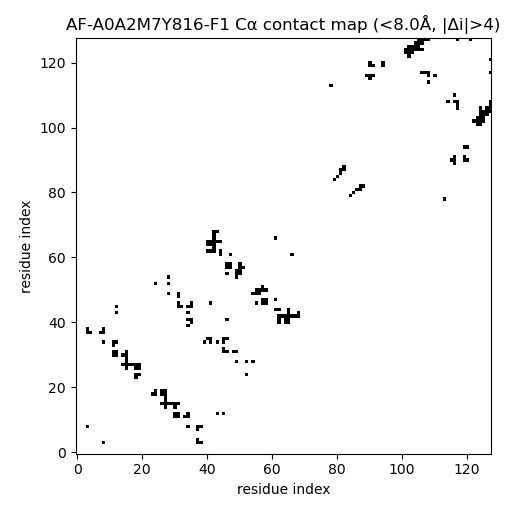951 6.539 1.00 93.94 86 LEU A CA 1
ATOM 643 C C . LEU A 1 86 ? -1.706 9.854 7.402 1.00 93.94 86 LEU A C 1
ATOM 645 O O . LEU A 1 86 ? -2.566 10.549 6.859 1.00 93.94 86 LEU A O 1
ATOM 649 N N . GLY A 1 87 ? -1.493 9.887 8.721 1.00 92.88 87 GLY A N 1
ATOM 650 C CA . GLY A 1 87 ? -2.210 10.783 9.626 1.00 92.88 87 GLY A CA 1
ATOM 651 C C . GLY A 1 87 ? -3.697 10.455 9.743 1.00 92.88 87 GLY A C 1
ATOM 652 O O . GLY A 1 87 ? -4.516 11.364 9.898 1.00 92.88 87 GLY A O 1
ATOM 653 N N . TYR A 1 88 ? -4.066 9.178 9.626 1.00 93.69 88 TYR A N 1
ATOM 654 C CA . TYR A 1 88 ? -5.445 8.744 9.803 1.00 93.69 88 TYR A CA 1
ATOM 655 C C . TYR A 1 88 ? -5.903 8.981 11.245 1.00 93.69 88 TYR A C 1
ATOM 657 O O . TYR A 1 88 ? -5.292 8.485 12.186 1.00 93.69 88 TYR A O 1
ATOM 665 N N . ARG A 1 89 ? -6.987 9.753 11.403 1.00 94.69 89 ARG A N 1
ATOM 666 C CA . ARG A 1 89 ? -7.474 10.243 12.706 1.00 94.69 89 ARG A CA 1
ATOM 667 C C . ARG A 1 89 ? -8.968 10.049 12.961 1.00 94.69 89 ARG A C 1
ATOM 669 O O . ARG A 1 89 ? -9.529 10.561 13.930 1.00 94.69 89 ARG A O 1
ATOM 676 N N . THR A 1 90 ? -9.656 9.338 12.072 1.00 92.75 90 THR A N 1
ATOM 677 C CA . THR A 1 90 ? -11.106 9.138 12.181 1.00 92.75 90 THR A CA 1
ATOM 678 C C . THR A 1 90 ? -11.537 8.483 13.504 1.00 92.75 90 THR A C 1
ATOM 680 O O . THR A 1 90 ? -12.547 8.928 14.052 1.00 92.75 90 THR A O 1
ATOM 683 N N . PRO A 1 91 ? -10.824 7.482 14.064 1.00 93.06 91 PRO A N 1
ATOM 684 C CA . PRO A 1 91 ? -11.150 6.925 15.379 1.00 93.06 91 PRO A CA 1
ATOM 685 C C . PRO A 1 91 ? -11.150 7.973 16.503 1.00 93.06 91 PRO A C 1
ATOM 687 O O . PRO A 1 91 ? -12.093 8.034 17.296 1.00 93.06 91 PRO A O 1
ATOM 690 N N . GLU A 1 92 ? -10.132 8.832 16.553 1.00 93.75 92 GLU A N 1
ATOM 691 C CA . GLU A 1 92 ? -9.977 9.888 17.554 1.00 93.75 92 GLU A CA 1
ATOM 692 C C . GLU A 1 92 ? -11.026 10.987 17.385 1.00 93.75 92 GLU A C 1
ATOM 694 O O . GLU A 1 92 ? -11.619 11.444 18.365 1.00 93.75 92 GLU A O 1
ATOM 699 N N . ASP A 1 93 ? -11.286 11.394 16.145 1.00 95.50 93 ASP A N 1
ATOM 700 C CA . ASP A 1 93 ? -12.264 12.436 15.842 1.00 95.50 93 ASP A CA 1
ATOM 701 C C . ASP A 1 93 ? -13.690 11.961 16.170 1.00 95.50 93 ASP A C 1
ATOM 703 O O . ASP A 1 93 ? -14.489 12.706 16.749 1.00 95.50 93 ASP A O 1
ATOM 707 N N . LEU A 1 94 ? -14.000 10.688 15.893 1.00 92.81 94 LEU A N 1
ATOM 708 C CA . LEU A 1 94 ? -15.264 10.067 16.285 1.00 92.81 94 LEU A CA 1
ATOM 709 C C . LEU A 1 94 ? -15.409 10.007 17.809 1.00 92.81 94 LEU A C 1
ATOM 711 O O . LEU A 1 94 ? -16.456 10.380 18.343 1.00 92.81 94 LEU A O 1
ATOM 715 N N . ARG A 1 95 ? -14.358 9.585 18.522 1.00 93.81 95 ARG A N 1
ATOM 716 C CA . ARG A 1 95 ? -14.331 9.604 19.990 1.00 93.81 95 ARG A CA 1
ATOM 717 C C . ARG A 1 95 ? -14.622 11.005 20.524 1.00 93.81 95 ARG A C 1
ATOM 719 O O . ARG A 1 95 ? -15.469 11.158 21.405 1.00 93.81 95 ARG A O 1
ATOM 726 N N . ALA A 1 96 ? -13.953 12.025 19.992 1.00 95.75 96 ALA A N 1
ATOM 727 C CA . ALA A 1 96 ? -14.144 13.408 20.415 1.00 95.75 96 ALA A CA 1
ATOM 728 C C . ALA A 1 96 ? -15.593 13.878 20.201 1.00 95.75 96 ALA A C 1
ATOM 730 O O . ALA A 1 96 ? -16.181 14.493 21.091 1.00 95.75 96 ALA A O 1
ATOM 731 N N . ALA A 1 97 ? -16.208 13.527 19.070 1.00 95.06 97 ALA A N 1
ATOM 732 C CA . ALA A 1 97 ? -17.608 13.847 18.785 1.00 95.06 97 ALA A CA 1
ATOM 733 C C . ALA A 1 97 ? -18.606 13.160 19.743 1.00 95.06 97 ALA A C 1
ATOM 735 O O . ALA A 1 97 ? -19.713 13.665 19.977 1.00 95.06 97 ALA A O 1
ATOM 736 N N . LEU A 1 98 ? -18.222 12.015 20.315 1.00 93.19 98 LEU A N 1
ATOM 737 C CA . LEU A 1 98 ? -19.017 11.256 21.282 1.00 93.19 98 LEU A CA 1
ATOM 738 C C . LEU A 1 98 ? -18.752 11.648 22.745 1.00 93.19 98 LEU A C 1
ATOM 740 O O . LEU A 1 98 ? -19.404 11.109 23.646 1.00 93.19 98 LEU A O 1
ATOM 744 N N . ALA A 1 99 ? -17.843 12.591 23.006 1.00 90.69 99 ALA A N 1
ATOM 745 C CA . ALA A 1 99 ? -17.510 13.022 24.358 1.00 90.69 99 ALA A CA 1
ATOM 746 C C . ALA A 1 99 ? -18.762 13.458 25.146 1.00 90.69 99 ALA A C 1
ATOM 748 O O . ALA A 1 99 ? -19.611 14.205 24.656 1.00 90.69 99 ALA A O 1
ATOM 749 N N . GLY A 1 100 ? -18.892 12.958 26.379 1.00 90.06 100 GLY A N 1
ATOM 750 C CA . GLY A 1 100 ? -20.026 13.249 27.265 1.00 90.06 100 GLY A CA 1
ATOM 751 C C . GLY A 1 100 ? -21.335 12.520 26.931 1.00 90.06 100 GLY A C 1
ATOM 752 O O . GLY A 1 100 ? -22.332 12.749 27.609 1.00 90.06 100 GLY A O 1
ATOM 753 N N . ARG A 1 101 ? -21.358 11.640 25.918 1.00 90.44 101 ARG A N 1
ATOM 754 C CA . ARG A 1 101 ? -22.557 10.870 25.527 1.00 90.44 101 ARG A CA 1
ATOM 755 C C . ARG A 1 101 ? -22.617 9.451 26.109 1.00 90.44 101 ARG A C 1
ATOM 757 O O . ARG A 1 101 ? -23.611 8.765 25.895 1.00 90.44 101 ARG A O 1
ATOM 764 N N . GLY A 1 102 ? -21.569 9.020 26.809 1.00 84.25 102 GLY A N 1
ATOM 765 C CA . GLY A 1 102 ? -21.434 7.683 27.395 1.00 84.25 102 GLY A CA 1
ATOM 766 C C . GLY A 1 102 ? -21.378 7.673 28.934 1.00 84.25 102 GLY A C 1
ATOM 767 O O . GLY A 1 102 ? -21.555 8.721 29.559 1.00 84.25 102 GLY A O 1
ATOM 768 N N . PRO A 1 103 ? -21.097 6.505 29.547 1.00 90.56 103 PRO A N 1
ATOM 769 C CA . PRO A 1 103 ? -20.746 5.245 28.884 1.00 90.56 103 PRO A CA 1
ATOM 770 C C . PRO A 1 103 ? -21.945 4.576 28.195 1.00 90.56 103 PRO A C 1
ATOM 772 O O . PRO A 1 103 ? -23.085 4.669 28.648 1.00 90.56 103 PRO A O 1
ATOM 775 N N . PHE A 1 104 ? -21.677 3.888 27.090 1.00 90.94 104 PHE A N 1
ATOM 776 C CA . PHE A 1 104 ? -22.641 3.064 26.371 1.00 90.94 104 PHE A CA 1
ATOM 777 C C . PHE A 1 104 ? -22.688 1.653 26.971 1.00 90.94 104 PHE A C 1
ATOM 779 O O . PHE A 1 104 ? -21.688 1.119 27.443 1.00 90.94 104 PHE A O 1
ATOM 786 N N . ALA A 1 105 ? -23.858 1.014 26.941 1.00 91.81 105 ALA A N 1
ATOM 787 C CA . ALA A 1 105 ? -23.993 -0.351 27.454 1.00 91.81 105 ALA A CA 1
ATOM 788 C C . ALA A 1 105 ? -23.294 -1.394 26.562 1.00 91.81 105 ALA A C 1
ATOM 790 O O . ALA A 1 105 ? -22.859 -2.432 27.055 1.00 91.81 105 ALA A O 1
ATOM 791 N N . ARG A 1 106 ? -23.242 -1.148 25.247 1.00 90.69 106 ARG A N 1
ATOM 792 C CA . ARG A 1 106 ? -22.687 -2.056 24.237 1.00 90.69 106 ARG A CA 1
ATOM 793 C C . ARG A 1 106 ? -22.076 -1.253 23.096 1.00 90.69 106 ARG A C 1
ATOM 795 O O . ARG A 1 106 ? -22.644 -0.233 22.704 1.00 90.69 106 ARG A O 1
ATOM 802 N N . LEU A 1 107 ? -20.990 -1.768 22.534 1.00 89.38 107 LEU A N 1
ATOM 803 C CA . LEU A 1 107 ? -20.353 -1.277 21.317 1.00 89.38 107 LEU A CA 1
ATOM 804 C C . LEU A 1 107 ? -20.166 -2.450 20.354 1.00 89.38 107 LEU A C 1
ATOM 806 O O . LEU A 1 107 ? -19.896 -3.560 20.793 1.00 89.38 107 LEU A O 1
ATOM 810 N N . LEU A 1 108 ? -20.333 -2.202 19.057 1.00 89.94 108 LEU A N 1
ATOM 811 C CA . LEU A 1 108 ? -20.036 -3.165 18.003 1.00 89.94 108 LEU A CA 1
ATOM 812 C C . LEU A 1 108 ? -19.208 -2.447 16.942 1.00 89.94 108 LEU A C 1
ATOM 814 O O . LEU A 1 108 ? -19.726 -1.563 16.258 1.00 89.94 108 LEU A O 1
ATOM 818 N N . ASP A 1 109 ? -17.932 -2.809 16.833 1.00 88.81 109 ASP A N 1
ATOM 819 C CA . ASP A 1 109 ? -17.067 -2.333 15.756 1.00 88.81 109 ASP A CA 1
ATOM 820 C C . ASP A 1 109 ? -17.240 -3.250 14.538 1.00 88.81 109 ASP A C 1
ATOM 822 O O . ASP A 1 109 ? -16.778 -4.389 14.526 1.00 88.81 109 ASP A O 1
ATOM 826 N N . LEU A 1 110 ? -17.960 -2.756 13.529 1.00 87.25 110 LEU A N 1
ATOM 827 C CA . LEU A 1 110 ? -18.149 -3.432 12.241 1.00 87.25 110 LEU A CA 1
ATOM 828 C C . LEU A 1 110 ? -17.055 -3.062 11.226 1.00 87.25 110 LEU A C 1
ATOM 830 O O . LEU A 1 110 ? -17.298 -3.178 10.027 1.00 87.25 110 LEU A O 1
ATOM 834 N N . GLY A 1 111 ? -15.913 -2.537 11.686 1.00 74.31 111 GLY A N 1
ATOM 835 C CA . GLY A 1 111 ? -14.866 -1.936 10.862 1.00 74.31 111 GLY A CA 1
ATOM 836 C C . GLY A 1 111 ? -14.349 -2.796 9.702 1.00 74.31 111 GLY A C 1
ATOM 837 O O . GLY A 1 111 ? -14.729 -3.944 9.500 1.00 74.31 111 GLY A O 1
ATOM 838 N N . CYS A 1 112 ? -13.422 -2.237 8.923 1.00 74.00 112 CYS A N 1
ATOM 839 C CA . CYS A 1 112 ? -12.816 -2.913 7.769 1.00 74.00 112 CYS A CA 1
ATOM 840 C C . CYS A 1 112 ? -11.628 -3.835 8.108 1.00 74.00 112 CYS A C 1
ATOM 842 O O . CYS A 1 112 ? -11.071 -4.436 7.195 1.00 74.00 112 CYS A O 1
ATOM 844 N N . GLY A 1 113 ? -11.242 -3.957 9.384 1.00 76.06 113 GLY A N 1
ATOM 845 C CA . GLY A 1 113 ? -10.253 -4.950 9.829 1.00 76.06 113 GLY A CA 1
ATOM 846 C C . GLY A 1 113 ? -9.164 -4.461 10.789 1.00 76.06 113 GLY A C 1
ATOM 847 O O . GLY A 1 113 ? -8.555 -5.300 11.438 1.00 76.06 113 GLY A O 1
ATOM 848 N N . THR A 1 114 ? -8.938 -3.151 10.950 1.00 83.38 114 THR A N 1
ATOM 849 C CA . THR A 1 114 ? -7.856 -2.637 11.828 1.00 83.38 114 THR A CA 1
ATOM 850 C C . THR A 1 114 ? -8.217 -2.605 13.315 1.00 83.38 114 THR A C 1
ATOM 852 O O . THR A 1 114 ? -7.350 -2.559 14.178 1.00 83.38 114 THR A O 1
ATOM 855 N N . GLY A 1 115 ? -9.512 -2.569 13.647 1.00 87.69 115 GLY A N 1
ATOM 856 C CA . GLY A 1 115 ? -9.988 -2.467 15.034 1.00 87.69 115 GLY A CA 1
ATOM 857 C C . GLY A 1 115 ? -9.647 -1.146 15.746 1.00 87.69 115 GLY A C 1
ATOM 858 O O . GLY A 1 115 ? -9.916 -1.011 16.941 1.00 87.69 115 GLY A O 1
ATOM 859 N N . LEU A 1 116 ? -9.086 -0.155 15.037 1.00 91.38 116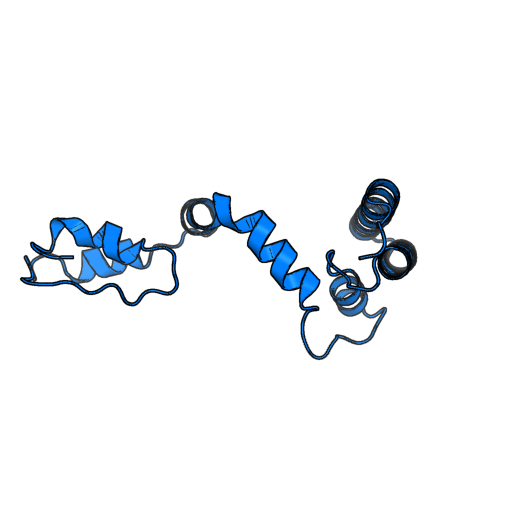 LEU A N 1
ATOM 860 C CA . LEU A 1 116 ? -8.664 1.128 15.616 1.00 91.38 116 LEU A CA 1
ATOM 861 C C . LEU A 1 116 ? -9.833 1.896 16.248 1.00 91.38 116 LEU A C 1
ATOM 863 O O . LEU A 1 116 ? -9.680 2.514 17.299 1.00 91.38 116 LEU A O 1
ATOM 867 N N . THR A 1 117 ? -11.022 1.835 15.644 1.00 91.81 117 THR A N 1
ATOM 868 C CA . THR A 1 117 ? -12.227 2.476 16.188 1.00 91.81 117 THR A CA 1
ATOM 869 C C . THR A 1 117 ? -12.688 1.808 17.480 1.00 91.81 117 THR A C 1
ATOM 871 O O . THR A 1 117 ? -12.944 2.504 18.466 1.00 91.81 117 THR A O 1
ATOM 874 N N . GLY A 1 118 ? -12.743 0.475 17.517 1.00 91.19 118 GLY A N 1
ATOM 875 C CA . GLY A 1 118 ? -13.021 -0.282 18.733 1.00 91.19 118 GLY A CA 1
ATOM 876 C C . GLY A 1 118 ? -12.024 0.025 19.853 1.00 91.19 118 GLY A C 1
ATOM 877 O O . GLY A 1 118 ? -12.435 0.212 20.998 1.00 91.19 118 GLY A O 1
ATOM 878 N N . ALA A 1 119 ? -10.734 0.157 19.527 1.00 90.88 119 ALA A N 1
ATOM 879 C CA . ALA A 1 119 ? -9.700 0.546 20.486 1.00 90.88 119 ALA A CA 1
ATOM 880 C C . ALA A 1 119 ? -9.907 1.977 21.020 1.00 90.88 119 ALA A C 1
ATOM 882 O O . ALA A 1 119 ? -9.878 2.193 22.232 1.00 90.88 119 ALA A O 1
ATOM 883 N N . ALA A 1 120 ? -10.186 2.946 20.142 1.00 92.62 120 ALA A N 1
ATOM 884 C CA . ALA A 1 120 ? -10.382 4.350 20.513 1.00 92.62 120 ALA A CA 1
ATOM 885 C C . ALA A 1 120 ? -11.618 4.596 21.399 1.00 92.62 120 ALA A C 1
ATOM 887 O O . ALA A 1 120 ? -11.665 5.582 22.139 1.00 92.62 120 ALA A O 1
ATOM 888 N N . LEU A 1 121 ? -12.622 3.718 21.329 1.00 92.25 121 LEU A N 1
ATOM 889 C CA . LEU A 1 121 ? -13.872 3.807 22.092 1.00 92.25 121 LEU A CA 1
ATOM 890 C C . LEU A 1 121 ? -13.937 2.802 23.258 1.00 92.25 121 LEU A C 1
ATOM 892 O O . LEU A 1 121 ? -14.981 2.674 23.899 1.00 92.25 121 LEU A O 1
ATOM 896 N N . ALA A 1 122 ? -12.846 2.082 23.542 1.00 89.88 122 ALA A N 1
ATOM 897 C CA . ALA A 1 122 ? -12.843 0.941 24.459 1.00 89.88 122 ALA A CA 1
ATOM 898 C C . ALA A 1 122 ? -13.238 1.286 25.906 1.00 89.88 122 ALA A C 1
ATOM 900 O O . ALA A 1 122 ? -13.854 0.470 26.586 1.00 89.88 122 ALA A O 1
ATOM 901 N N . ASP A 1 123 ? -12.909 2.485 26.381 1.00 91.06 123 ASP A N 1
ATOM 902 C CA . ASP A 1 123 ? -13.267 3.011 27.708 1.00 91.06 123 ASP A CA 1
ATOM 903 C C . ASP A 1 123 ? -14.682 3.615 27.760 1.00 91.06 123 ASP A C 1
ATOM 905 O O . ASP A 1 123 ? -15.173 3.962 28.833 1.00 91.06 123 ASP A O 1
ATOM 909 N N . MET A 1 124 ? -15.359 3.737 26.615 1.00 91.81 124 MET A N 1
ATOM 910 C CA . MET A 1 124 ? -16.708 4.294 26.522 1.00 91.81 124 MET A CA 1
ATOM 911 C C . MET A 1 124 ? -17.805 3.228 26.613 1.00 91.81 124 MET A C 1
ATOM 913 O O . MET A 1 124 ? -18.980 3.579 26.524 1.00 91.81 124 MET A O 1
ATOM 917 N N . THR A 1 125 ? -17.464 1.947 26.784 1.00 90.38 125 THR A N 1
ATOM 918 C CA . THR A 1 125 ? -18.425 0.836 26.869 1.00 90.38 125 THR A CA 1
ATOM 919 C C . THR A 1 125 ? -18.036 -0.185 27.937 1.00 90.38 125 THR A C 1
ATOM 921 O O . THR A 1 125 ? -16.857 -0.396 28.208 1.00 90.38 125 THR A O 1
ATOM 924 N N . ALA A 1 126 ? -19.026 -0.858 28.529 1.00 82.44 126 ALA A N 1
ATOM 925 C CA . ALA A 1 126 ? -18.798 -1.991 29.435 1.00 82.44 126 ALA A CA 1
ATOM 926 C C . ALA A 1 126 ? -18.646 -3.334 28.692 1.00 82.44 126 ALA A C 1
ATOM 928 O O . ALA A 1 126 ? -18.031 -4.267 29.209 1.00 82.44 126 ALA A O 1
ATOM 929 N N . HIS A 1 127 ? -19.200 -3.430 27.479 1.00 76.81 127 HIS A N 1
ATOM 930 C CA . HIS A 1 127 ? -19.172 -4.629 26.643 1.00 76.81 127 HIS A CA 1
ATOM 931 C C . HIS A 1 127 ? -18.768 -4.263 25.211 1.00 76.81 127 HIS A C 1
ATOM 933 O O . HIS A 1 127 ? -19.367 -3.368 24.603 1.00 76.81 127 HIS A O 1
ATOM 939 N N . ARG A 1 128 ? -17.752 -4.959 24.703 1.00 68.19 128 ARG A N 1
ATOM 940 C CA . ARG A 1 128 ? -17.220 -4.856 23.341 1.00 68.19 128 ARG A CA 1
ATOM 941 C C . ARG A 1 128 ? -17.387 -6.189 22.628 1.00 68.19 128 ARG A C 1
ATOM 943 O O . ARG A 1 128 ? -17.263 -7.216 23.335 1.00 68.19 128 ARG A O 1
#

Secondary structure (DSSP, 8-state):
-----HHHHHHHHHHHHHHHHHT-HHHHHHHHHHHHHH-TT-TT-HHHHHHHTTSSPP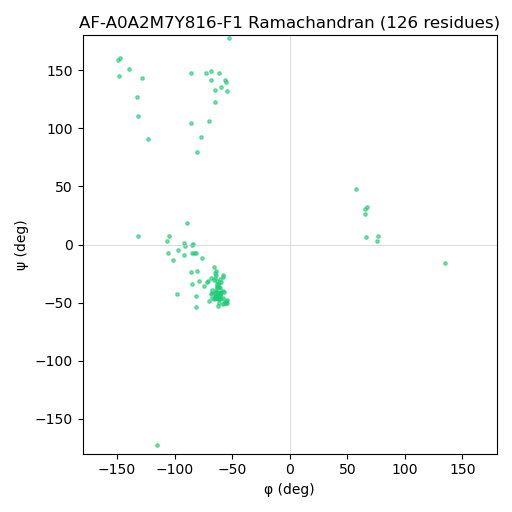PSS--HHHHHHHHHHHHTTHHHIIIIIT---HHHHHHHHTTTS--BS------SS--HHHHHTGGGBS--